Protein AF-Q5YR68-F1 (afdb_monomer)

Structure (mmCIF, N/CA/C/O backbone):
data_AF-Q5YR68-F1
#
_entry.id   AF-Q5YR68-F1
#
loop_
_atom_site.group_PDB
_atom_site.id
_atom_site.type_symbol
_atom_site.label_atom_id
_atom_site.label_alt_id
_atom_site.label_comp_id
_atom_site.label_asym_id
_atom_site.label_entity_id
_atom_site.label_seq_id
_atom_site.pdbx_PDB_ins_code
_atom_site.Cartn_x
_atom_site.Cartn_y
_atom_site.Cartn_z
_atom_site.occupancy
_atom_site.B_iso_or_equiv
_atom_site.auth_seq_id
_atom_site.auth_comp_id
_atom_site.auth_asym_id
_atom_site.auth_atom_id
_atom_site.pdbx_PDB_model_num
ATOM 1 N N . MET A 1 1 ? 14.371 5.449 -16.165 1.00 74.56 1 MET A N 1
ATOM 2 C CA . MET A 1 1 ? 13.519 4.593 -15.305 1.00 74.56 1 MET A CA 1
ATOM 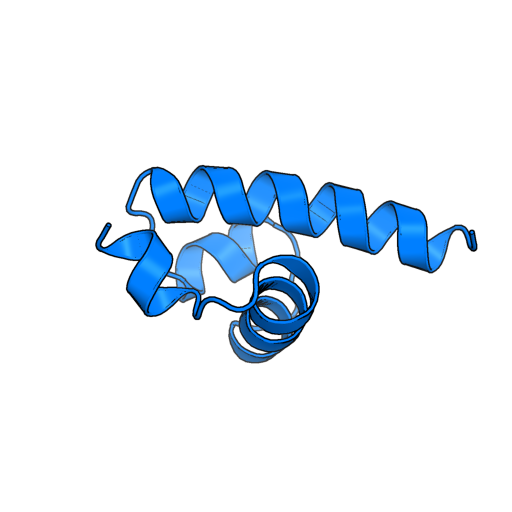3 C C . MET A 1 1 ? 13.987 3.153 -15.453 1.00 74.56 1 MET A C 1
ATOM 5 O O . MET A 1 1 ? 14.163 2.724 -16.582 1.00 74.56 1 MET A O 1
ATOM 9 N N . THR A 1 2 ? 14.256 2.432 -14.361 1.00 94.19 2 THR A N 1
ATOM 10 C CA . THR A 1 2 ? 14.707 1.028 -14.438 1.00 94.19 2 THR A CA 1
ATOM 11 C C . THR A 1 2 ? 13.512 0.070 -14.551 1.00 94.19 2 THR A C 1
ATOM 13 O O . THR A 1 2 ? 12.433 0.416 -14.056 1.00 94.19 2 THR A O 1
ATOM 16 N N . PRO A 1 3 ? 13.675 -1.145 -15.117 1.00 93.75 3 PRO A N 1
ATOM 17 C CA . PRO A 1 3 ? 12.600 -2.142 -15.186 1.00 93.75 3 PRO A CA 1
ATOM 18 C C . PRO A 1 3 ? 11.965 -2.445 -13.822 1.00 93.75 3 PRO A C 1
ATOM 20 O O . PRO A 1 3 ? 10.744 -2.487 -13.689 1.00 93.75 3 PRO A O 1
ATOM 23 N N . LYS A 1 4 ? 12.788 -2.544 -12.769 1.00 89.50 4 LYS A N 1
ATOM 24 C CA . LYS A 1 4 ? 12.325 -2.728 -11.385 1.00 89.50 4 LYS A CA 1
ATOM 25 C C . LYS A 1 4 ? 11.393 -1.601 -10.934 1.00 89.50 4 LYS A C 1
ATOM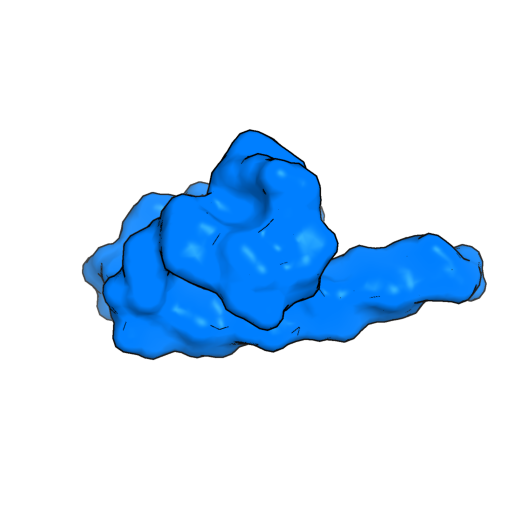 27 O O . LYS A 1 4 ? 10.364 -1.866 -10.322 1.00 89.50 4 LYS A O 1
ATOM 32 N N . ARG A 1 5 ? 11.737 -0.348 -11.242 1.00 91.75 5 ARG A N 1
ATOM 33 C CA . ARG A 1 5 ? 10.947 0.818 -10.826 1.00 91.75 5 ARG A CA 1
ATOM 34 C C . ARG A 1 5 ? 9.626 0.908 -11.594 1.00 91.75 5 ARG A C 1
ATOM 36 O O . ARG A 1 5 ? 8.615 1.238 -10.989 1.00 91.75 5 ARG A O 1
ATOM 43 N N . ALA A 1 6 ? 9.612 0.530 -12.873 1.00 93.38 6 ALA A N 1
ATOM 44 C CA . ALA A 1 6 ? 8.374 0.402 -13.644 1.00 93.38 6 ALA A CA 1
ATOM 45 C C . ALA A 1 6 ? 7.446 -0.678 -13.055 1.00 93.38 6 ALA A C 1
ATOM 47 O O . ALA A 1 6 ? 6.264 -0.422 -12.836 1.00 93.38 6 ALA A O 1
ATOM 48 N N . ALA A 1 7 ? 7.989 -1.850 -12.705 1.00 91.12 7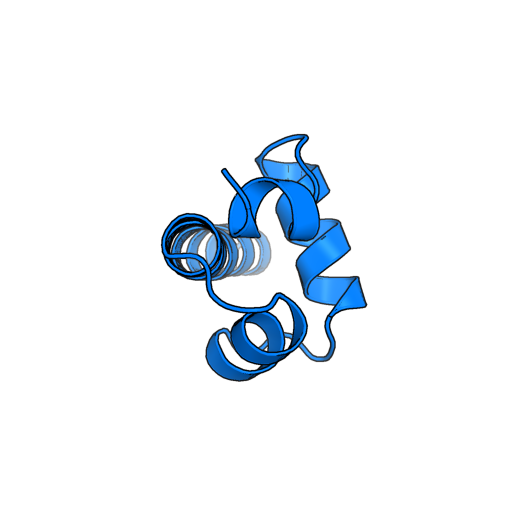 ALA A N 1
ATOM 49 C CA . ALA A 1 7 ? 7.221 -2.916 -12.060 1.00 91.12 7 ALA A CA 1
ATOM 50 C C . ALA A 1 7 ? 6.645 -2.493 -10.695 1.00 91.12 7 ALA A C 1
ATOM 52 O O . ALA A 1 7 ? 5.510 -2.843 -10.375 1.00 91.12 7 ALA A O 1
ATOM 53 N N . MET A 1 8 ? 7.393 -1.708 -9.908 1.00 92.56 8 MET A N 1
ATOM 54 C CA . MET A 1 8 ? 6.891 -1.142 -8.649 1.00 92.56 8 MET A CA 1
ATOM 55 C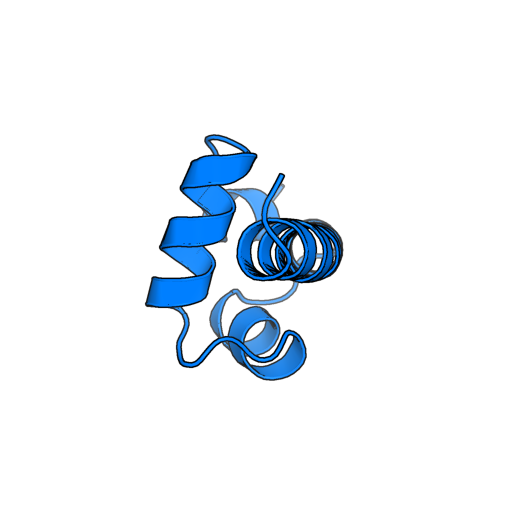 C . MET A 1 8 ? 5.699 -0.207 -8.875 1.00 92.56 8 MET A C 1
ATOM 57 O O . MET A 1 8 ? 4.704 -0.342 -8.175 1.00 92.56 8 MET A O 1
ATOM 61 N N . VAL A 1 9 ? 5.755 0.681 -9.874 1.00 94.94 9 VAL A N 1
ATOM 62 C CA . VAL A 1 9 ? 4.642 1.597 -10.188 1.00 94.94 9 VAL A CA 1
ATOM 63 C C . VAL A 1 9 ? 3.390 0.832 -10.626 1.00 94.94 9 VAL A C 1
ATOM 65 O O . VAL A 1 9 ? 2.294 1.144 -10.167 1.00 94.94 9 VAL A O 1
ATOM 68 N N . VAL A 1 10 ? 3.538 -0.199 -11.466 1.00 94.25 10 VAL A N 1
ATOM 69 C CA . VAL A 1 10 ? 2.406 -1.043 -11.895 1.00 94.25 10 VAL A CA 1
ATOM 70 C C . VAL A 1 10 ? 1.779 -1.771 -10.704 1.00 94.25 10 VAL A C 1
ATOM 72 O O . VAL A 1 10 ? 0.556 -1.779 -10.562 1.00 94.25 10 VAL A O 1
ATOM 75 N N . ARG A 1 11 ? 2.605 -2.349 -9.820 1.00 94.50 11 ARG A N 1
ATOM 76 C CA . ARG A 1 11 ? 2.119 -3.016 -8.605 1.00 94.50 11 ARG A CA 1
ATOM 77 C C . ARG A 1 11 ? 1.406 -2.035 -7.676 1.00 94.50 11 ARG A C 1
ATOM 79 O O . ARG A 1 11 ? 0.300 -2.330 -7.225 1.00 94.50 11 ARG A O 1
ATOM 86 N N . PHE A 1 12 ? 2.017 -0.876 -7.439 1.00 97.19 12 PHE A N 1
ATOM 87 C CA . PHE A 1 12 ? 1.450 0.192 -6.625 1.00 97.19 12 PHE A CA 1
ATOM 88 C C . PHE A 1 12 ? 0.083 0.627 -7.154 1.00 97.19 12 PHE A C 1
ATOM 90 O O . PHE A 1 12 ? -0.858 0.681 -6.372 1.00 97.19 12 PHE A O 1
ATOM 97 N N . ARG A 1 13 ? -0.058 0.870 -8.466 1.00 97.44 13 ARG A N 1
ATOM 98 C CA . ARG A 1 13 ? -1.327 1.323 -9.053 1.00 97.44 13 ARG A CA 1
ATOM 99 C C . ARG A 1 13 ? -2.464 0.350 -8.748 1.00 97.44 13 ARG A C 1
ATOM 101 O O . ARG A 1 13 ? -3.496 0.763 -8.237 1.00 97.44 13 ARG A O 1
ATOM 108 N N . ARG A 1 14 ? -2.232 -0.948 -8.965 1.00 97.88 14 ARG A N 1
ATOM 109 C CA . ARG A 1 14 ? -3.219 -1.990 -8.651 1.00 97.88 14 ARG A CA 1
ATOM 110 C C . ARG A 1 14 ? -3.558 -2.043 -7.159 1.00 97.88 14 ARG A C 1
ATOM 112 O O . ARG A 1 14 ? -4.713 -2.247 -6.804 1.00 97.88 14 ARG A O 1
ATOM 119 N N . ALA A 1 15 ? -2.560 -1.902 -6.290 1.00 98.38 15 ALA A N 1
ATOM 120 C CA . ALA A 1 15 ? -2.778 -1.923 -4.849 1.00 98.38 15 ALA A CA 1
ATOM 121 C C . ALA A 1 15 ? -3.555 -0.693 -4.362 1.00 98.38 15 ALA A C 1
ATOM 123 O O . ALA A 1 15 ? -4.437 -0.823 -3.522 1.00 98.38 15 ALA A O 1
ATOM 124 N N . PHE A 1 16 ? -3.262 0.480 -4.922 1.00 98.38 16 PHE A N 1
ATOM 125 C CA . PHE A 1 16 ? -3.950 1.731 -4.625 1.00 98.38 16 PHE A CA 1
ATOM 126 C C . PHE A 1 16 ? -5.443 1.648 -4.967 1.00 98.38 1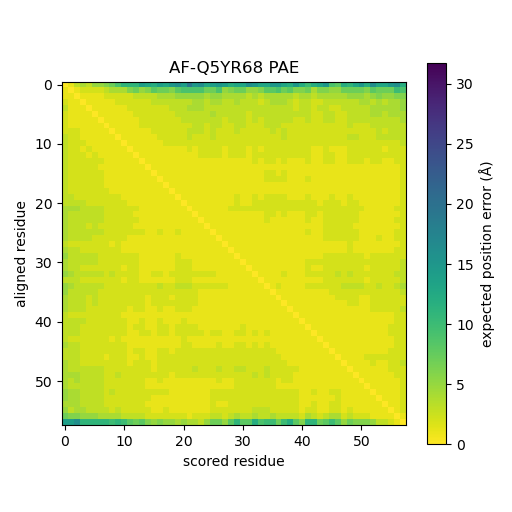6 PHE A C 1
ATOM 128 O O . PHE A 1 16 ? -6.272 1.995 -4.132 1.00 98.38 16 PHE A O 1
ATOM 135 N N . ASP A 1 17 ? -5.782 1.100 -6.139 1.00 98.31 17 ASP A N 1
ATOM 136 C CA . ASP A 1 17 ? -7.175 0.929 -6.568 1.00 98.31 17 ASP A CA 1
ATOM 137 C C . ASP A 1 17 ? -7.958 -0.013 -5.629 1.00 98.31 17 ASP A C 1
ATOM 139 O O . ASP A 1 17 ? -9.109 0.256 -5.294 1.00 98.31 17 ASP A O 1
ATOM 143 N N . LEU A 1 18 ? -7.338 -1.102 -5.153 1.00 98.50 18 LEU A N 1
ATOM 144 C CA . LEU A 1 18 ? -7.978 -2.022 -4.203 1.00 98.50 18 LEU A CA 1
ATOM 145 C C . LEU A 1 18 ? -8.135 -1.412 -2.806 1.00 98.50 18 LEU A C 1
ATOM 147 O O . LEU A 1 18 ? -9.139 -1.668 -2.147 1.00 98.50 18 LEU A O 1
ATOM 151 N N . LEU A 1 19 ? -7.161 -0.617 -2.355 1.00 98.62 19 LEU A N 1
ATOM 152 C CA . LEU A 1 19 ? -7.270 0.098 -1.086 1.00 98.62 19 LEU A CA 1
ATOM 153 C C . LEU A 1 19 ? -8.415 1.110 -1.146 1.00 98.62 19 LEU A C 1
ATOM 155 O O . LEU A 1 19 ? -9.268 1.067 -0.279 1.00 98.62 19 LEU A O 1
ATOM 159 N N . LEU A 1 20 ? -8.516 1.925 -2.201 1.00 98.25 20 LEU A N 1
ATOM 160 C CA . LEU A 1 20 ? -9.647 2.851 -2.370 1.00 98.25 20 LEU A CA 1
ATOM 161 C C . LEU A 1 20 ? -11.010 2.153 -2.492 1.00 98.25 20 LEU A C 1
ATOM 163 O O . LEU A 1 20 ? -12.039 2.758 -2.225 1.00 98.25 20 LEU A O 1
ATOM 167 N N . ALA A 1 21 ? -11.034 0.880 -2.888 1.00 98.12 21 ALA A N 1
ATOM 168 C CA . ALA A 1 21 ? -12.242 0.057 -2.862 1.00 98.12 21 ALA A CA 1
ATOM 169 C C . ALA A 1 21 ? -12.568 -0.514 -1.463 1.00 98.12 21 ALA A C 1
ATOM 171 O O . ALA A 1 21 ? -13.494 -1.313 -1.329 1.00 98.12 21 ALA A O 1
ATOM 172 N N . GLY A 1 22 ? -11.808 -0.145 -0.430 1.00 98.19 22 GLY A N 1
ATOM 173 C CA . GLY A 1 22 ? -12.021 -0.554 0.956 1.00 98.19 22 GLY A CA 1
ATOM 174 C C . GLY A 1 22 ? -11.431 -1.915 1.329 1.00 98.19 22 GLY A C 1
ATOM 175 O O . GLY A 1 22 ? -11.744 -2.450 2.394 1.00 98.19 22 GLY A O 1
ATOM 176 N N . HIS A 1 23 ? -10.588 -2.520 0.482 1.00 98.50 23 HIS A N 1
ATOM 177 C CA . HIS A 1 23 ? -10.001 -3.819 0.815 1.00 98.50 23 HIS A CA 1
ATOM 178 C C . HIS A 1 23 ? -8.970 -3.711 1.957 1.00 98.50 23 HIS A C 1
ATOM 180 O O . HIS A 1 23 ? -8.128 -2.805 1.950 1.00 98.50 23 HIS A O 1
ATOM 186 N N . PRO A 1 24 ? -8.941 -4.677 2.900 1.00 98.25 24 PRO A N 1
ATOM 187 C CA . PRO A 1 24 ? -7.961 -4.693 3.980 1.00 98.25 24 PRO A CA 1
ATOM 188 C C . PRO A 1 24 ? -6.511 -4.724 3.458 1.00 98.25 24 PRO A C 1
ATOM 190 O O . PRO A 1 24 ? -6.191 -5.546 2.593 1.00 98.25 24 PRO A O 1
ATOM 193 N N . PRO A 1 25 ? -5.576 -3.929 4.020 1.00 98.25 25 PRO A N 1
ATOM 194 C CA . PRO A 1 25 ? -4.195 -3.863 3.533 1.00 98.25 25 PRO A CA 1
ATOM 195 C C . PRO A 1 25 ? -3.457 -5.208 3.469 1.00 98.25 25 PRO A C 1
ATOM 197 O O . PRO A 1 25 ? -2.642 -5.422 2.573 1.00 98.25 25 PRO A O 1
ATOM 200 N N . ALA A 1 26 ? -3.735 -6.130 4.395 1.00 98.12 26 ALA A N 1
ATOM 201 C CA . ALA A 1 26 ? -3.137 -7.465 4.375 1.00 98.12 26 ALA A CA 1
ATOM 202 C C . ALA A 1 26 ? -3.611 -8.300 3.168 1.00 98.12 26 ALA A C 1
ATOM 204 O O . ALA A 1 26 ? -2.802 -8.969 2.525 1.00 98.12 26 ALA A O 1
ATOM 205 N N . GLU A 1 27 ? -4.898 -8.213 2.813 1.00 98.44 27 GLU A N 1
ATOM 206 C CA . GLU A 1 27 ? -5.464 -8.878 1.634 1.00 98.44 27 GLU A CA 1
ATOM 207 C C . GLU A 1 27 ? -4.895 -8.272 0.344 1.00 98.44 27 GLU A C 1
ATOM 209 O O . GLU A 1 27 ? -4.470 -8.996 -0.560 1.00 98.44 27 GLU A O 1
ATOM 214 N N . VAL A 1 28 ? -4.821 -6.937 0.275 1.00 98.62 28 VAL A N 1
ATOM 215 C CA . VAL A 1 28 ? -4.251 -6.222 -0.876 1.00 98.62 28 VAL A CA 1
ATOM 216 C C . VAL A 1 28 ? -2.793 -6.617 -1.102 1.00 98.62 28 VAL A C 1
ATOM 218 O O . VAL A 1 28 ? -2.400 -6.867 -2.242 1.00 98.62 28 VAL A O 1
ATOM 221 N N . ALA A 1 29 ? -1.993 -6.731 -0.037 1.00 98.38 29 ALA A N 1
ATOM 222 C CA . ALA A 1 29 ? -0.598 -7.147 -0.142 1.00 98.38 29 ALA A CA 1
ATOM 223 C C . ALA A 1 29 ? -0.472 -8.516 -0.832 1.00 98.38 29 ALA A C 1
ATOM 225 O O . ALA A 1 29 ? 0.243 -8.637 -1.831 1.00 98.38 29 ALA A O 1
ATOM 226 N N . ALA A 1 30 ? -1.242 -9.508 -0.374 1.00 98.00 30 ALA A N 1
ATOM 227 C CA . ALA A 1 30 ? -1.266 -10.840 -0.971 1.00 98.00 30 ALA A CA 1
ATOM 228 C C . ALA A 1 30 ? -1.750 -10.816 -2.436 1.00 98.00 30 ALA A C 1
ATOM 230 O O . ALA A 1 30 ? -1.106 -11.393 -3.314 1.00 98.00 30 ALA A O 1
ATOM 231 N N . ARG A 1 31 ? -2.840 -10.095 -2.740 1.00 97.38 31 ARG A N 1
ATOM 232 C CA . ARG A 1 31 ? -3.432 -10.028 -4.095 1.00 97.38 31 ARG A CA 1
ATOM 233 C C . ARG A 1 31 ? -2.551 -9.309 -5.118 1.00 97.38 31 ARG A C 1
ATOM 235 O O . ARG A 1 31 ? -2.626 -9.607 -6.312 1.00 97.38 31 ARG A O 1
ATOM 242 N N . CYS A 1 32 ? -1.727 -8.365 -4.670 1.00 96.88 32 CYS A N 1
ATOM 243 C CA . CYS A 1 32 ? -0.822 -7.594 -5.520 1.00 96.88 32 CYS A CA 1
ATOM 244 C C . CYS A 1 32 ? 0.599 -8.177 -5.591 1.00 96.88 32 CYS A C 1
ATOM 246 O O . CYS A 1 32 ? 1.453 -7.608 -6.273 1.00 96.88 32 CYS A O 1
ATOM 248 N N . GLY A 1 33 ? 0.862 -9.311 -4.933 1.00 94.88 33 GLY A N 1
ATOM 249 C CA . GLY A 1 33 ? 2.171 -9.965 -4.960 1.00 94.88 33 GLY A CA 1
ATOM 250 C C . GLY A 1 33 ? 3.245 -9.204 -4.180 1.00 94.88 33 GLY A C 1
ATOM 251 O O . GLY A 1 33 ? 4.412 -9.203 -4.576 1.00 94.88 33 GLY A O 1
ATOM 252 N N . TYR A 1 34 ? 2.850 -8.514 -3.109 1.00 96.81 34 TYR A N 1
ATOM 253 C CA . TYR A 1 34 ? 3.778 -8.070 -2.077 1.00 96.81 34 TYR A CA 1
ATOM 254 C C . TYR A 1 34 ? 4.125 -9.243 -1.163 1.00 96.81 34 TYR A C 1
ATOM 256 O O . TYR A 1 34 ? 3.271 -10.072 -0.864 1.00 96.81 34 TYR A O 1
ATOM 264 N N . THR A 1 35 ? 5.370 -9.289 -0.689 1.00 96.75 35 THR A N 1
ATOM 265 C CA . THR A 1 35 ? 5.820 -10.326 0.252 1.00 96.75 35 THR A CA 1
ATOM 266 C C . THR A 1 35 ? 5.044 -10.276 1.568 1.00 96.75 35 THR A C 1
ATOM 268 O O . THR A 1 35 ? 4.762 -11.310 2.160 1.00 96.75 35 THR A O 1
ATOM 271 N N . ASP A 1 36 ? 4.695 -9.070 2.017 1.00 97.88 36 ASP A N 1
ATOM 272 C CA . ASP A 1 36 ? 3.944 -8.817 3.242 1.00 97.88 36 ASP A CA 1
ATOM 273 C C . ASP A 1 36 ? 3.287 -7.424 3.193 1.00 97.88 36 ASP A C 1
ATOM 275 O O . ASP A 1 36 ? 3.523 -6.614 2.286 1.00 97.88 36 ASP A O 1
ATOM 279 N N . GLN A 1 37 ? 2.457 -7.130 4.195 1.00 97.69 37 GLN A N 1
ATOM 280 C CA . GLN A 1 37 ? 1.810 -5.826 4.347 1.00 97.69 37 GLN A CA 1
ATOM 281 C C . GLN A 1 37 ? 2.820 -4.683 4.553 1.00 97.69 37 GLN A C 1
ATOM 283 O O . GLN A 1 37 ? 2.556 -3.555 4.138 1.00 97.69 37 GLN A O 1
ATOM 288 N N . SER A 1 38 ? 3.976 -4.928 5.173 1.00 98.25 38 SER A N 1
ATOM 289 C CA . SER A 1 38 ? 4.987 -3.889 5.397 1.00 98.25 38 SER A CA 1
ATOM 290 C C . SER A 1 38 ? 5.633 -3.428 4.087 1.00 98.25 38 SER A C 1
ATOM 292 O O . SER A 1 38 ? 5.908 -2.240 3.926 1.00 98.25 38 SER A O 1
ATOM 294 N N . HIS A 1 39 ? 5.828 -4.326 3.120 1.00 97.56 39 HIS A N 1
ATOM 295 C CA . HIS A 1 39 ? 6.280 -3.983 1.774 1.00 97.56 39 HIS A CA 1
ATOM 296 C C . HIS A 1 39 ? 5.236 -3.168 1.011 1.00 97.56 39 HIS A C 1
ATOM 298 O O . HIS A 1 39 ? 5.593 -2.154 0.414 1.00 97.56 39 HIS A O 1
ATOM 304 N N . LEU A 1 40 ? 3.957 -3.557 1.088 1.00 98.25 40 LEU A N 1
ATOM 305 C CA . LEU A 1 40 ? 2.860 -2.739 0.564 1.00 98.25 40 LEU A CA 1
ATOM 306 C C . LEU A 1 40 ? 2.884 -1.339 1.190 1.00 98.25 40 LEU A C 1
ATOM 308 O O . LEU A 1 40 ? 2.816 -0.345 0.475 1.00 98.25 40 LEU A O 1
ATOM 312 N N . HIS A 1 41 ? 3.006 -1.256 2.517 1.00 98.38 41 HIS A N 1
ATOM 313 C CA . HIS A 1 41 ? 3.013 0.009 3.246 1.00 98.38 41 HIS A CA 1
ATOM 314 C C . HIS A 1 41 ? 4.128 0.940 2.769 1.00 98.38 41 HIS A C 1
ATOM 316 O O . HIS A 1 41 ? 3.869 2.108 2.499 1.00 98.38 41 HIS A O 1
ATOM 322 N N . ARG A 1 42 ? 5.357 0.429 2.625 1.00 97.81 42 ARG A N 1
ATOM 323 C CA . ARG A 1 42 ? 6.491 1.228 2.138 1.00 97.81 42 ARG A CA 1
ATOM 324 C C . ARG A 1 42 ? 6.241 1.775 0.736 1.00 97.81 42 ARG A C 1
ATOM 326 O O . ARG A 1 42 ? 6.470 2.960 0.518 1.00 97.81 42 ARG A O 1
ATOM 333 N N . ASP A 1 43 ? 5.760 0.94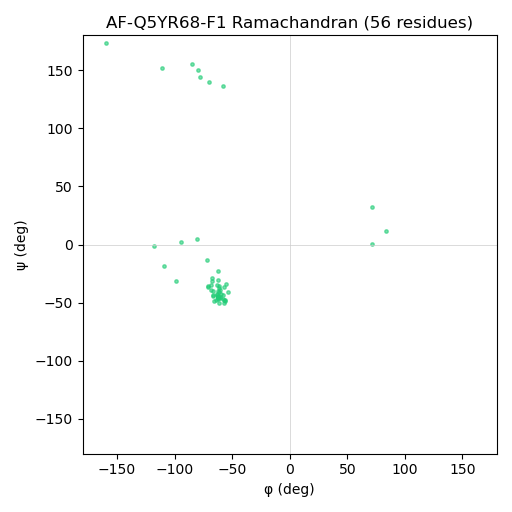3 -0.186 1.00 97.12 43 ASP A N 1
ATOM 334 C CA . ASP A 1 43 ? 5.485 1.372 -1.560 1.00 97.12 43 ASP A CA 1
ATOM 335 C C . ASP A 1 43 ? 4.354 2.403 -1.611 1.00 97.12 43 ASP A C 1
ATOM 337 O O . ASP A 1 43 ? 4.505 3.452 -2.232 1.00 97.12 43 ASP A O 1
ATOM 341 N N . VAL A 1 44 ? 3.236 2.133 -0.935 1.00 98.06 44 VAL A N 1
ATOM 342 C CA . VAL A 1 44 ? 2.075 3.028 -0.932 1.00 98.06 44 VAL A CA 1
ATOM 343 C C . VAL A 1 44 ? 2.448 4.384 -0.346 1.00 98.06 44 VAL A C 1
ATOM 345 O O . VAL A 1 44 ? 2.254 5.391 -1.020 1.00 98.06 44 VAL A O 1
ATOM 348 N N . THR A 1 45 ? 3.079 4.420 0.829 1.00 98.06 45 THR A N 1
ATOM 349 C CA . THR A 1 45 ? 3.528 5.676 1.442 1.00 98.06 45 THR A CA 1
ATOM 350 C C . THR A 1 45 ? 4.540 6.406 0.552 1.00 98.06 45 THR A C 1
ATOM 352 O O . THR A 1 45 ? 4.466 7.625 0.421 1.00 98.06 45 THR A O 1
ATOM 355 N N . ALA A 1 46 ? 5.454 5.689 -0.113 1.00 96.44 46 ALA A N 1
ATOM 356 C CA . ALA A 1 46 ? 6.444 6.301 -1.001 1.00 96.44 46 ALA A CA 1
ATOM 357 C C . ALA A 1 46 ? 5.838 6.930 -2.268 1.00 96.44 46 ALA A C 1
ATOM 359 O O . ALA A 1 46 ? 6.397 7.901 -2.779 1.00 96.44 46 ALA A O 1
ATOM 360 N N . PHE A 1 47 ? 4.735 6.388 -2.792 1.00 96.56 47 PHE A N 1
ATOM 361 C CA . PHE A 1 47 ? 4.121 6.868 -4.035 1.00 96.56 47 PHE A CA 1
ATOM 362 C C . PHE A 1 47 ? 2.922 7.803 -3.827 1.00 96.56 47 PHE A C 1
ATOM 364 O O . PHE A 1 47 ? 2.710 8.676 -4.666 1.00 96.56 47 PHE A O 1
ATOM 371 N N . SER A 1 48 ? 2.141 7.645 -2.754 1.00 96.00 48 SER A N 1
ATOM 372 C CA . SER A 1 48 ? 0.940 8.457 -2.489 1.00 96.00 48 SER A CA 1
ATOM 373 C C . SER A 1 48 ? 1.092 9.437 -1.325 1.00 96.00 48 SER A C 1
ATOM 375 O O . SER A 1 48 ? 0.286 10.355 -1.205 1.00 96.00 48 SER A O 1
ATOM 377 N N . GLY A 1 49 ? 2.080 9.239 -0.446 1.00 97.81 49 GLY A N 1
ATOM 378 C CA . GLY A 1 49 ? 2.197 9.974 0.818 1.00 97.81 49 GLY A CA 1
ATOM 379 C C . GLY A 1 49 ? 1.154 9.589 1.877 1.00 97.81 49 GLY A C 1
ATOM 380 O O . GLY A 1 49 ? 1.170 10.147 2.971 1.00 97.81 49 GLY A O 1
ATOM 381 N N . LEU A 1 50 ? 0.262 8.637 1.584 1.00 97.62 50 LEU A N 1
ATOM 382 C CA . LEU A 1 50 ? -0.813 8.189 2.470 1.00 97.62 50 LEU A C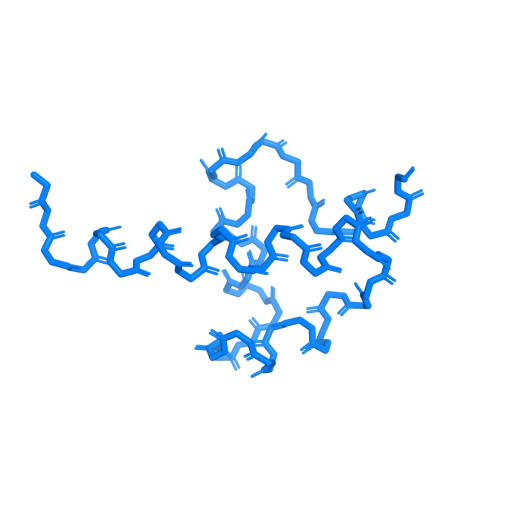A 1
ATOM 383 C C . LEU A 1 50 ? -0.548 6.763 2.953 1.00 97.62 50 LEU A C 1
ATOM 385 O O . LEU A 1 50 ? 0.084 5.965 2.263 1.00 97.62 50 LEU A O 1
ATOM 389 N N . THR A 1 51 ? -1.056 6.415 4.135 1.00 98.06 51 THR A N 1
ATOM 390 C CA . THR A 1 51 ? -0.951 5.038 4.631 1.00 98.06 51 THR A CA 1
ATOM 391 C C . THR A 1 51 ? -2.009 4.143 3.973 1.00 98.06 51 THR A C 1
ATOM 393 O O . THR A 1 51 ? -3.110 4.611 3.676 1.00 98.06 51 THR A O 1
ATOM 396 N N . PRO A 1 52 ? -1.745 2.833 3.796 1.00 97.81 52 PRO A N 1
ATOM 397 C CA . PRO A 1 52 ? -2.750 1.901 3.285 1.00 97.81 52 PRO A CA 1
ATOM 398 C C . PRO A 1 52 ? -4.032 1.861 4.120 1.00 97.81 52 PRO A C 1
ATOM 400 O O . PRO A 1 52 ? -5.113 1.732 3.565 1.00 97.81 52 PRO A O 1
ATOM 403 N N . GLY A 1 53 ? -3.914 1.976 5.448 1.00 97.62 53 GLY A N 1
ATOM 404 C CA . GLY A 1 53 ? -5.072 1.976 6.343 1.00 97.62 53 GLY A CA 1
ATOM 405 C C . GLY A 1 53 ? -5.996 3.162 6.085 1.00 97.62 53 GLY A C 1
ATOM 406 O O . GLY A 1 53 ? -7.196 2.963 5.986 1.00 97.62 53 GLY A O 1
ATOM 407 N N . LEU A 1 54 ? -5.429 4.360 5.893 1.00 98.00 54 LEU A N 1
ATOM 408 C CA . LEU A 1 54 ? -6.205 5.553 5.560 1.00 98.00 54 LEU A CA 1
ATOM 409 C C . LEU A 1 54 ? -6.930 5.398 4.219 1.00 98.00 54 LEU A C 1
ATOM 411 O O . LEU A 1 54 ? -8.112 5.702 4.135 1.00 98.00 54 LEU A O 1
ATOM 415 N N . LEU A 1 55 ? -6.236 4.892 3.194 1.00 97.81 55 LEU A N 1
ATOM 41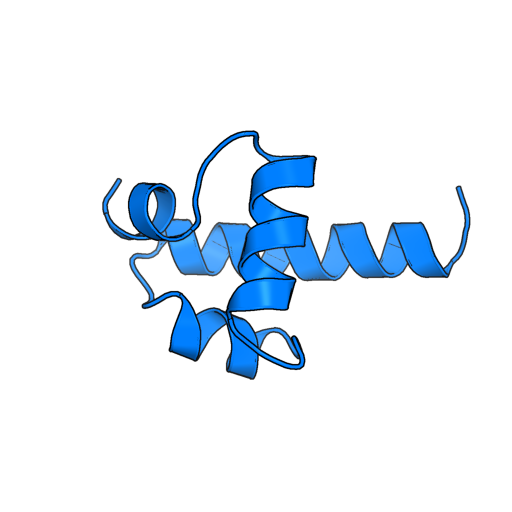6 C CA . LEU A 1 55 ? -6.825 4.655 1.872 1.00 97.81 55 LEU A CA 1
ATOM 417 C C . LEU A 1 55 ? -7.951 3.616 1.902 1.00 97.81 55 LEU A C 1
ATOM 419 O O . LEU A 1 55 ? -8.912 3.768 1.165 1.00 97.81 55 LEU A O 1
ATOM 423 N N . ALA A 1 56 ? -7.836 2.591 2.752 1.00 97.62 56 ALA A N 1
ATOM 424 C CA . ALA A 1 56 ? -8.850 1.547 2.917 1.00 97.62 56 ALA A CA 1
ATOM 425 C C . ALA A 1 56 ? -10.120 2.012 3.644 1.00 97.62 56 ALA A C 1
ATOM 427 O O . ALA A 1 56 ? -11.113 1.292 3.666 1.00 97.62 56 ALA A O 1
ATOM 428 N N . THR A 1 57 ? -10.081 3.184 4.274 1.00 96.06 57 THR A N 1
ATOM 429 C CA . THR A 1 57 ? -11.200 3.743 5.045 1.00 96.06 57 THR A CA 1
ATOM 430 C C . THR A 1 57 ? -11.724 5.064 4.486 1.00 96.06 57 THR A C 1
ATOM 432 O O . THR A 1 57 ? -12.623 5.644 5.091 1.00 96.06 57 THR A O 1
ATOM 435 N N . ALA A 1 58 ? -11.118 5.566 3.407 1.00 84.88 58 ALA A N 1
ATOM 436 C CA . ALA A 1 58 ? -11.518 6.792 2.717 1.00 84.88 58 ALA A CA 1
ATOM 437 C C . ALA A 1 58 ? -12.724 6.532 1.806 1.00 84.88 58 ALA A C 1
ATOM 439 O O . ALA A 1 58 ? -13.594 7.427 1.744 1.00 84.88 58 ALA A O 1
#

Mean predicted aligned error: 2.05 Å
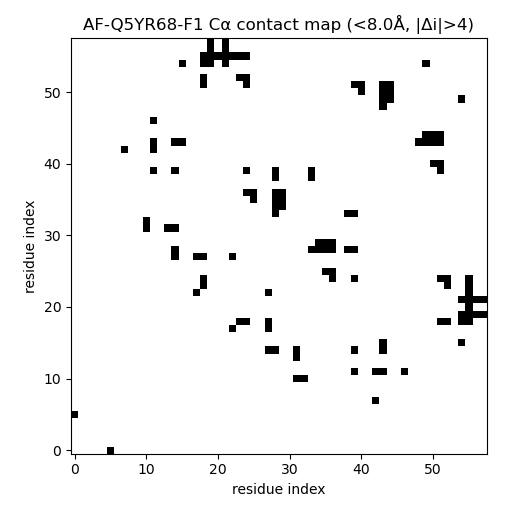
Nearest PDB structures (foldseek):
  5chh-assembly1_A  TM=8.531E-01  e=6.128E-02  Pseudomonas aeruginosa
  4mlo-assembly1_A  TM=8.743E-01  e=1.059E-01  Vibrio cholerae
  1xs9-assembly1_A  TM=8.018E-01  e=6.512E-02  Escherichia coli
  4fe7-assembly1_A-2  TM=8.642E-01  e=2.975E-01  Escherichia coli
  1bl0-assembly1_A  TM=7.973E-01  e=3.360E-01  Escherichia coli

Sequence (58 aa):
MTPKRAAMVVRFRRAFDLLLAGHPPAEVAARCGYTDQSHLHRDVTAFSGLTPGLLATA

Foldseek 3Di:
DDPVVVLLVVLLVQLLVVLLVLDDLQVSCVVSVHPGSVSNQVSNCVPPVDGSNVSNVD

pLDDT: mean 96.28, std 3.85, range [74.56, 98.62]

Secondary structure (DSSP, 8-state):
--HHHHHHHHHHHHHHHHHHTT--HHHHHHHTT-SSHHHHHHHHHHHHSS-HHHHTT-

Radius of gyration: 10.34 Å; Cα contacts (8 Å, |Δi|>4): 67; chains: 1; bounding box: 27×21×22 Å

Organism: Nocardia farcinica (strain IFM 10152) (NCBI:txid247156)

InterPro domains:
  IPR009057 Homedomain-like superfamily [SSF46689] (10-54)
  IPR018060 AraC-like, DNA binding HTH domain [PF12833] (1-53)
  IPR018060 AraC-like, DNA binding HTH domain [PS01124] (1-58)
  IPR050204 AraC/XylS family transcriptional regulators [PTHR46796] (1-56)

Solvent-accessible surface area (backbone atoms only — not comparable to full-atom values): 3204 Å² total; per-residue (Å²): 136,53,74,68,58,53,52,48,52,57,40,44,53,58,36,51,56,42,17,62,70,48,41,55,52,62,58,40,11,58,77,53,70,34,96,37,44,68,56,41,40,54,52,39,32,73,75,69,73,43,54,48,69,57,39,25,72,105